Protein AF-A0A916UED4-F1 (afdb_monomer)

pLDDT: mean 84.21, std 8.86, range [60.88, 93.56]

Nearest PDB structures (foldseek):
  4iaj-assembly1_G  TM=5.568E-01  e=1.313E+00  Streptococcus pneumoniae TIGR4
  7bpm-assembly1_A  TM=5.291E-01  e=4.254E+00  synthetic construct
  6v67-assembly1_A  TM=5.637E-01  e=5.797E+00  synthetic construct
  6lgw-assembly1_E  TM=3.512E-01  e=7.426E+00  Lyssavirus rabies

Radius of gyration: 11.02 Å; Cα contacts (8 Å, |Δi|>4): 105; chains: 1; bounding box: 24×26×24 Å

Organism: NCBI:txid1834438

Secondary structure (DSSP, 8-state):
-EEEEEEETTTEEEEEEES-HHHHHHHHHHHHHTT-EEEEEEETTTTEEES--TTHHHHHHHHHHHH-

Structure (mmCIF, N/CA/C/O backbone):
data_AF-A0A916UED4-F1
#
_entry.id   AF-A0A916UED4-F1
#
loop_
_atom_site.group_PDB
_atom_site.id
_atom_site.type_symbol
_atom_site.label_atom_id
_atom_site.label_alt_id
_atom_site.label_comp_id
_atom_site.label_asym_id
_atom_site.label_entity_id
_atom_site.label_seq_id
_atom_site.pdbx_PDB_ins_code
_atom_site.Cartn_x
_atom_site.Cartn_y
_atom_site.Cartn_z
_atom_site.occupancy
_atom_site.B_iso_or_equiv
_atom_site.auth_seq_id
_atom_site.auth_comp_id
_atom_site.auth_asym_id
_atom_site.auth_atom_id
_atom_site.pdbx_PDB_model_num
ATOM 1 N N . MET A 1 1 ? 2.736 -1.559 -12.152 1.00 88.00 1 MET A N 1
ATOM 2 C CA . MET A 1 1 ? 1.566 -1.446 -11.264 1.00 88.00 1 MET A CA 1
ATOM 3 C C . MET A 1 1 ? 1.985 -1.520 -9.804 1.00 88.00 1 MET A C 1
ATOM 5 O O . MET A 1 1 ? 2.797 -2.368 -9.444 1.00 88.00 1 MET A O 1
ATOM 9 N N . TYR A 1 2 ? 1.405 -0.668 -8.965 1.00 90.75 2 TYR A N 1
ATOM 10 C CA . TYR A 1 2 ? 1.593 -0.623 -7.519 1.00 90.75 2 TYR A CA 1
ATOM 11 C C . TYR A 1 2 ? 0.253 -0.810 -6.792 1.00 90.75 2 TYR A C 1
ATOM 13 O O . TYR A 1 2 ? -0.789 -0.382 -7.288 1.00 90.75 2 TYR A O 1
ATOM 21 N N . ARG A 1 3 ? 0.279 -1.408 -5.596 1.00 91.88 3 ARG A N 1
ATOM 22 C CA . ARG A 1 3 ? -0.900 -1.606 -4.735 1.00 91.88 3 ARG A CA 1
ATOM 23 C C . ARG A 1 3 ? -0.593 -1.242 -3.297 1.00 91.88 3 ARG A C 1
ATOM 25 O O . ARG A 1 3 ? 0.296 -1.832 -2.700 1.00 91.88 3 ARG A O 1
ATOM 32 N N . ILE A 1 4 ? -1.367 -0.353 -2.694 1.00 92.50 4 ILE A N 1
ATOM 33 C CA . ILE A 1 4 ? -1.330 -0.132 -1.245 1.00 92.50 4 ILE A CA 1
ATOM 34 C C . ILE A 1 4 ? -2.405 -0.977 -0.569 1.00 92.50 4 ILE A C 1
ATOM 36 O O . ILE A 1 4 ? -3.576 -0.926 -0.943 1.00 92.50 4 ILE A O 1
ATOM 40 N N . ILE A 1 5 ? -2.005 -1.758 0.432 1.00 90.94 5 ILE A N 1
ATOM 41 C CA . ILE A 1 5 ? -2.907 -2.542 1.276 1.00 90.94 5 ILE A CA 1
ATOM 42 C C . ILE A 1 5 ? -2.945 -1.881 2.644 1.00 90.94 5 ILE A C 1
ATOM 44 O O . ILE A 1 5 ? -1.912 -1.659 3.282 1.00 90.94 5 ILE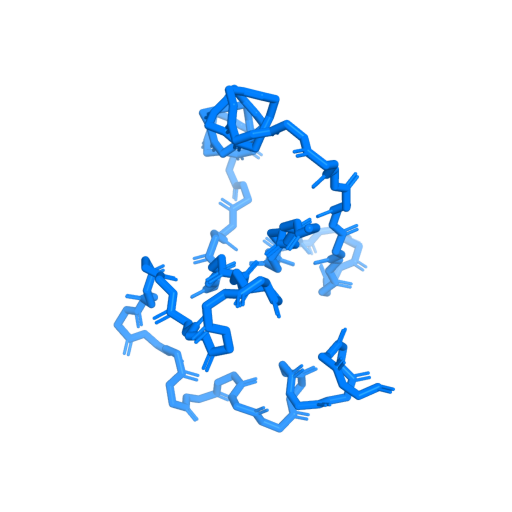 A O 1
ATOM 48 N N . TYR A 1 6 ? -4.149 -1.566 3.099 1.00 91.56 6 TYR A N 1
ATOM 49 C CA . TYR A 1 6 ? -4.371 -0.856 4.347 1.00 91.56 6 TYR A CA 1
ATOM 50 C C . TYR A 1 6 ? -5.574 -1.425 5.092 1.00 91.56 6 TYR A C 1
ATOM 52 O O . TYR A 1 6 ? -6.469 -2.038 4.513 1.00 91.56 6 TYR A O 1
ATOM 60 N N . TYR A 1 7 ? -5.588 -1.213 6.400 1.00 89.44 7 TYR A N 1
ATOM 61 C CA . TYR A 1 7 ? -6.688 -1.549 7.280 1.00 89.44 7 TYR A CA 1
ATOM 62 C C . TYR A 1 7 ? -7.400 -0.273 7.724 1.00 89.44 7 TYR A C 1
ATOM 64 O O . TYR A 1 7 ? -6.796 0.630 8.310 1.00 89.44 7 TYR A O 1
ATOM 72 N N . ASN A 1 8 ? -8.696 -0.219 7.447 1.00 89.88 8 ASN A N 1
ATOM 73 C CA . ASN A 1 8 ? -9.606 0.807 7.922 1.00 89.88 8 ASN A CA 1
ATOM 74 C C . ASN A 1 8 ? -10.476 0.197 9.033 1.00 89.88 8 ASN A C 1
ATOM 76 O O . ASN A 1 8 ? -11.088 -0.851 8.842 1.00 89.88 8 ASN A O 1
ATOM 80 N N . SER A 1 9 ? -10.555 0.848 10.193 1.00 86.06 9 SER A N 1
ATOM 81 C CA . SER A 1 9 ? -11.324 0.348 11.342 1.00 86.06 9 SER A CA 1
ATOM 82 C C . SER A 1 9 ? -12.827 0.208 11.075 1.00 86.06 9 SER A C 1
ATOM 84 O O . SER A 1 9 ? -13.482 -0.582 11.744 1.00 86.06 9 SER A O 1
ATOM 86 N N . GLN A 1 10 ? -13.367 0.944 10.102 1.00 85.12 10 GLN A N 1
ATOM 87 C CA . GLN A 1 10 ? -14.786 0.936 9.744 1.00 85.12 10 GLN A CA 1
ATOM 88 C C . GLN A 1 10 ? -15.118 -0.093 8.661 1.00 85.12 10 GLN A C 1
ATOM 90 O O . GLN A 1 10 ? -16.207 -0.656 8.656 1.00 85.12 10 GLN A O 1
ATOM 95 N N . THR A 1 11 ? -14.203 -0.318 7.714 1.00 87.06 11 THR A N 1
ATOM 96 C CA . THR A 1 11 ? -14.484 -1.124 6.510 1.00 87.06 11 THR A CA 1
ATOM 97 C C . THR A 1 11 ? -13.583 -2.346 6.349 1.00 87.06 11 THR A C 1
ATOM 99 O O . THR A 1 11 ? -13.741 -3.086 5.377 1.00 87.06 11 THR A O 1
ATOM 102 N N . GLY A 1 12 ? -12.666 -2.575 7.291 1.00 89.38 12 GLY A N 1
ATOM 103 C CA . GLY A 1 12 ? -11.716 -3.682 7.284 1.00 89.38 12 GLY A CA 1
ATOM 104 C C . GLY A 1 12 ? -10.533 -3.459 6.340 1.00 89.38 12 GLY A C 1
ATOM 105 O O . GLY A 1 12 ? -10.097 -2.330 6.101 1.00 89.38 12 GLY A O 1
ATOM 106 N N . TYR A 1 13 ? -9.984 -4.555 5.811 1.00 88.12 13 TYR A N 1
ATOM 107 C CA . TY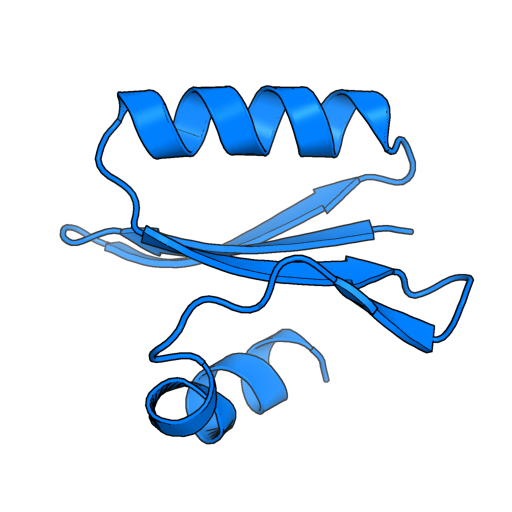R A 1 13 ? -8.878 -4.497 4.856 1.00 88.12 13 TYR A CA 1
ATOM 108 C C . TYR A 1 13 ? -9.352 -4.006 3.495 1.00 88.12 13 TYR A C 1
ATOM 110 O O . TYR A 1 13 ? -10.351 -4.472 2.946 1.00 88.12 13 TYR A O 1
ATOM 118 N N . ARG A 1 14 ? -8.585 -3.085 2.930 1.00 90.69 14 ARG A N 1
ATOM 119 C CA . ARG A 1 14 ? -8.825 -2.495 1.623 1.00 90.69 14 ARG A CA 1
ATOM 120 C C . ARG A 1 14 ? -7.518 -2.427 0.850 1.00 90.69 14 ARG A C 1
ATOM 122 O O . ARG A 1 14 ? -6.424 -2.483 1.417 1.00 90.69 14 ARG A O 1
ATOM 129 N N . LYS A 1 15 ? -7.659 -2.311 -0.464 1.00 92.06 15 LYS A N 1
ATOM 130 C CA . LYS A 1 15 ? -6.552 -2.128 -1.391 1.00 92.06 15 LYS A CA 1
ATOM 131 C C . LYS A 1 15 ? -6.839 -0.964 -2.325 1.00 92.06 15 LYS A C 1
ATOM 133 O O . LYS A 1 15 ? -8.002 -0.682 -2.610 1.00 92.06 15 LYS A O 1
ATOM 138 N N . PHE A 1 16 ? -5.787 -0.291 -2.761 1.00 92.12 16 PHE A N 1
ATOM 139 C CA . PHE A 1 16 ? -5.847 0.737 -3.789 1.00 92.12 16 PHE A CA 1
ATOM 140 C C . PHE A 1 16 ? -4.703 0.514 -4.773 1.00 92.12 16 PHE A C 1
ATOM 142 O O . PHE A 1 16 ? -3.575 0.268 -4.349 1.00 92.12 16 PHE A O 1
ATOM 149 N N . ASP A 1 17 ? -5.021 0.591 -6.062 1.00 93.25 17 ASP A N 1
ATOM 150 C CA . ASP A 1 17 ? -4.130 0.248 -7.165 1.00 93.25 17 ASP A CA 1
ATOM 151 C C . ASP A 1 17 ? -3.838 1.479 -8.015 1.00 93.25 17 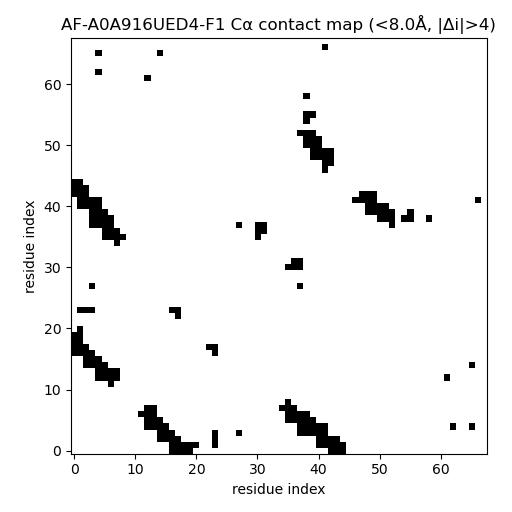ASP A C 1
ATOM 153 O O . ASP A 1 17 ? -4.732 2.280 -8.289 1.00 93.25 17 ASP A O 1
ATOM 157 N N . SER A 1 18 ? -2.589 1.625 -8.442 1.00 92.69 18 SER A N 1
ATOM 158 C CA . SER A 1 18 ? -2.192 2.653 -9.399 1.00 92.69 18 SER A CA 1
ATOM 159 C C . SER A 1 18 ? -0.931 2.238 -10.142 1.00 92.69 18 SER A C 1
ATOM 161 O O . SER A 1 18 ? -0.050 1.591 -9.581 1.00 92.69 18 SER A O 1
ATOM 163 N N . ASP A 1 19 ? -0.803 2.646 -11.398 1.00 91.62 19 ASP A N 1
ATOM 164 C CA . ASP A 1 19 ? 0.442 2.482 -12.151 1.00 91.62 19 ASP A CA 1
ATOM 165 C C . ASP A 1 19 ? 1.463 3.586 -11.871 1.00 91.62 19 ASP A C 1
ATOM 167 O O . ASP A 1 19 ? 2.629 3.439 -12.231 1.00 91.62 19 ASP A O 1
ATOM 171 N N . ASN A 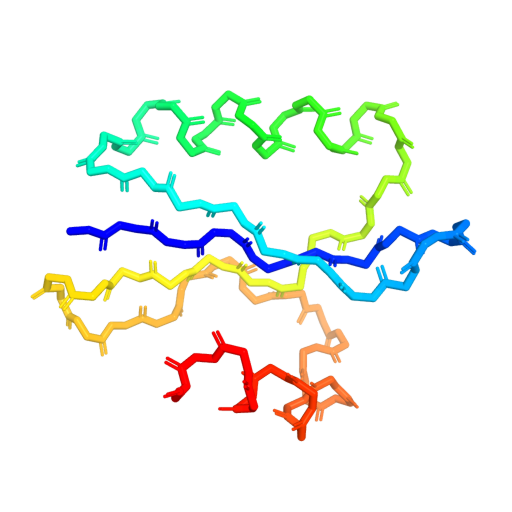1 20 ? 1.053 4.656 -11.184 1.00 91.44 20 ASN A N 1
ATOM 172 C CA . ASN A 1 20 ? 1.928 5.755 -10.808 1.00 91.44 20 ASN A CA 1
ATOM 173 C C . ASN A 1 20 ? 2.295 5.678 -9.317 1.00 91.44 20 ASN A C 1
ATOM 175 O O . ASN A 1 20 ? 1.424 5.693 -8.443 1.00 91.44 20 ASN A O 1
ATOM 179 N N . TYR A 1 21 ? 3.597 5.636 -9.029 1.00 86.81 21 TYR A N 1
ATOM 180 C CA . TYR A 1 21 ? 4.114 5.628 -7.663 1.00 86.81 21 TYR A CA 1
ATOM 181 C C . TYR A 1 21 ? 3.759 6.905 -6.888 1.00 86.81 21 TYR A C 1
ATOM 183 O O . TYR A 1 21 ? 3.445 6.819 -5.701 1.00 86.81 21 TYR A O 1
ATOM 191 N N . ASP A 1 22 ? 3.729 8.068 -7.544 1.00 90.75 22 ASP A N 1
ATOM 192 C CA . ASP A 1 22 ? 3.396 9.337 -6.885 1.00 90.75 22 ASP A CA 1
ATOM 193 C C . ASP A 1 22 ? 1.969 9.307 -6.323 1.00 90.75 22 ASP A C 1
ATOM 195 O O . ASP A 1 22 ? 1.732 9.689 -5.178 1.00 90.75 22 ASP A O 1
ATOM 199 N N . VAL A 1 23 ? 1.031 8.713 -7.069 1.00 92.94 23 VAL A N 1
ATOM 200 C CA . VAL A 1 23 ? -0.360 8.527 -6.625 1.00 92.94 23 VAL A CA 1
ATOM 201 C C . VAL A 1 23 ? -0.434 7.595 -5.412 1.00 92.94 23 VAL A C 1
ATOM 203 O O . VAL A 1 23 ? -1.220 7.828 -4.494 1.00 92.94 23 VAL A O 1
ATOM 206 N N . ILE A 1 24 ? 0.396 6.550 -5.362 1.00 92.19 24 ILE A N 1
ATOM 207 C CA . ILE A 1 24 ? 0.488 5.665 -4.191 1.00 92.19 24 ILE A CA 1
ATOM 208 C C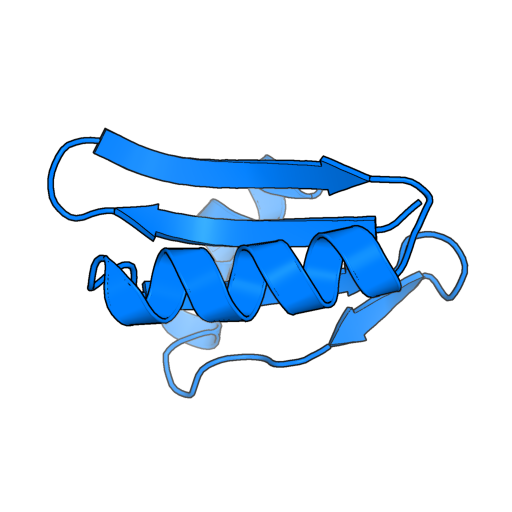 . ILE A 1 24 ? 1.064 6.401 -2.983 1.00 92.19 24 ILE A C 1
ATOM 210 O O . ILE A 1 24 ? 0.576 6.207 -1.867 1.00 92.19 24 ILE A O 1
ATOM 214 N N . ALA A 1 25 ? 2.085 7.234 -3.185 1.00 88.94 25 ALA A N 1
ATOM 215 C CA . ALA A 1 25 ? 2.700 8.020 -2.123 1.00 88.94 25 ALA A CA 1
ATOM 216 C C . ALA A 1 25 ? 1.715 9.049 -1.537 1.00 88.94 25 ALA A C 1
ATOM 218 O O . ALA A 1 25 ? 1.589 9.154 -0.310 1.00 88.94 25 ALA A O 1
ATOM 219 N N . ASP A 1 26 ? 0.948 9.732 -2.390 1.00 93.56 26 ASP A N 1
ATOM 220 C CA . ASP A 1 26 ? -0.130 10.629 -1.968 1.00 93.56 26 ASP A CA 1
ATOM 221 C C . ASP A 1 26 ? -1.246 9.874 -1.239 1.00 93.56 26 ASP A C 1
ATOM 223 O O . ASP A 1 26 ? -1.677 10.281 -0.153 1.00 93.56 26 ASP A O 1
ATOM 227 N N . GLN A 1 27 ? -1.670 8.720 -1.765 1.00 93.31 27 GLN A N 1
ATOM 228 C 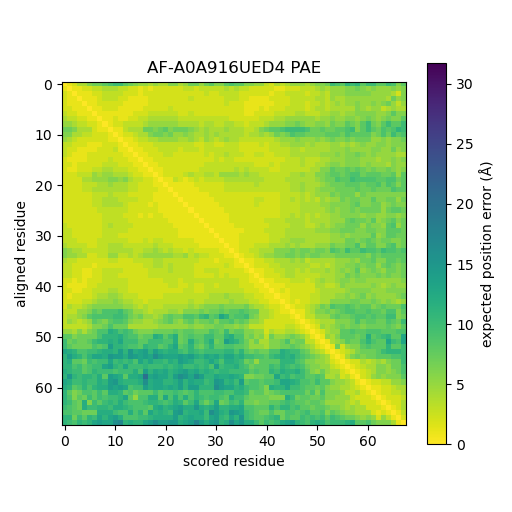CA . GLN A 1 27 ? -2.692 7.901 -1.117 1.00 93.31 27 GLN A CA 1
ATOM 229 C C . GLN A 1 27 ? -2.218 7.386 0.248 1.00 93.31 27 GLN A C 1
ATOM 231 O O . GLN A 1 27 ? -2.987 7.372 1.208 1.00 93.31 27 GLN A O 1
ATOM 236 N N . HIS A 1 28 ? -0.945 7.012 0.375 1.00 90.69 28 HIS A N 1
ATOM 237 C CA . HIS A 1 28 ? -0.332 6.630 1.643 1.00 90.69 28 HIS A CA 1
ATOM 238 C C . HIS A 1 28 ? -0.413 7.766 2.676 1.00 90.69 28 HIS A C 1
ATOM 240 O O . HIS A 1 28 ? -0.839 7.546 3.815 1.00 90.69 28 HIS A O 1
ATOM 246 N N . MET A 1 29 ? -0.049 8.992 2.277 1.00 91.75 29 MET A N 1
ATOM 247 C CA . MET A 1 29 ? -0.162 10.190 3.119 1.00 91.75 29 MET A CA 1
ATOM 248 C C . MET A 1 29 ? -1.615 10.450 3.535 1.00 91.75 29 MET A C 1
ATOM 250 O O . MET A 1 29 ? -1.889 10.697 4.713 1.00 91.75 29 MET A O 1
ATOM 254 N N . HIS A 1 30 ? -2.549 10.365 2.586 1.00 93.12 30 HIS A N 1
ATOM 255 C CA . HIS A 1 30 ? -3.974 10.585 2.819 1.00 93.12 30 HIS A CA 1
ATOM 256 C C . HIS A 1 30 ? -4.550 9.563 3.810 1.00 93.12 30 HIS A C 1
ATOM 258 O O . HIS A 1 30 ? -5.110 9.932 4.841 1.00 93.12 30 HIS A O 1
ATOM 264 N N . LEU A 1 31 ? -4.327 8.272 3.568 1.00 91.12 31 LEU A N 1
ATOM 265 C CA . LEU A 1 31 ? -4.787 7.187 4.435 1.00 91.12 31 LEU A CA 1
ATOM 266 C C . LEU A 1 31 ? -4.232 7.309 5.859 1.00 91.12 31 LEU A C 1
ATOM 268 O O . LEU A 1 31 ? -4.975 7.119 6.824 1.00 91.12 31 LEU A O 1
ATOM 272 N N . LYS A 1 32 ? -2.958 7.695 6.003 1.00 87.88 32 LYS A N 1
ATOM 273 C CA . LYS A 1 32 ? -2.344 7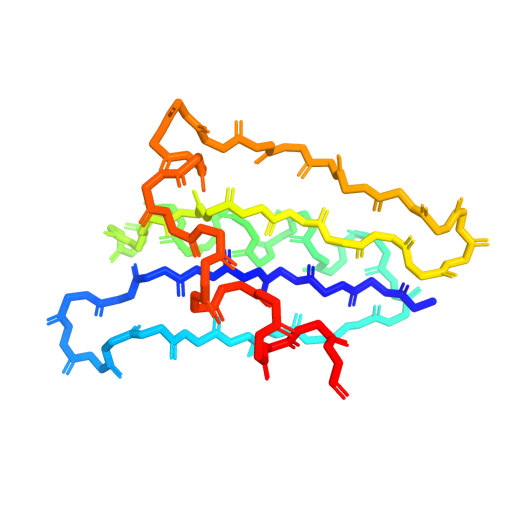.935 7.314 1.00 87.88 32 LYS A CA 1
ATOM 274 C C . LYS A 1 32 ? -3.018 9.095 8.058 1.00 87.88 32 LYS A C 1
ATOM 276 O O . LYS A 1 32 ? -3.265 8.972 9.255 1.00 87.88 32 LYS A O 1
ATOM 281 N N . LYS A 1 33 ? -3.365 10.189 7.364 1.00 91.75 33 LYS A N 1
ATOM 282 C CA . LYS A 1 33 ? -4.121 11.319 7.948 1.00 91.75 33 LYS A CA 1
ATOM 283 C C . LYS A 1 33 ? -5.530 10.916 8.392 1.00 91.75 33 LYS A C 1
ATOM 285 O O . LYS A 1 33 ? -6.005 11.411 9.406 1.00 91.75 33 LYS A O 1
ATOM 290 N N . HIS A 1 34 ? -6.166 9.989 7.678 1.00 90.19 34 HIS A N 1
ATOM 291 C CA . HIS A 1 34 ? -7.485 9.444 8.019 1.00 90.19 34 HIS A CA 1
ATOM 292 C C . HIS A 1 34 ? -7.445 8.314 9.068 1.00 90.19 34 HIS A C 1
ATOM 294 O O . HIS A 1 34 ? -8.460 7.665 9.313 1.00 90.19 34 HIS A O 1
ATOM 300 N N . GLY A 1 35 ? -6.288 8.051 9.691 1.00 88.25 35 GLY A N 1
ATOM 301 C CA . GLY A 1 35 ? -6.148 7.031 10.734 1.00 88.25 35 GLY A CA 1
ATOM 302 C C . GLY A 1 35 ? -6.201 5.587 10.223 1.00 88.25 35 GLY A C 1
ATOM 303 O O . GLY A 1 35 ? -6.342 4.659 11.020 1.00 88.25 35 GLY A O 1
ATOM 304 N N . CYS A 1 36 ? -6.080 5.368 8.910 1.00 90.06 36 CYS A N 1
ATOM 305 C CA . CYS A 1 36 ? -5.945 4.024 8.357 1.00 90.06 36 CYS A CA 1
ATOM 306 C C . CYS A 1 36 ? -4.547 3.469 8.660 1.00 90.06 36 CYS A C 1
ATOM 308 O O . CYS A 1 36 ? -3.537 4.171 8.550 1.00 90.06 36 CYS A O 1
ATOM 310 N N . LYS A 1 37 ? -4.473 2.181 9.001 1.00 89.00 37 LYS A N 1
ATOM 311 C CA . LYS A 1 37 ? -3.199 1.483 9.196 1.00 89.00 37 LYS A CA 1
ATOM 312 C C . LYS A 1 37 ? -2.705 0.955 7.859 1.00 89.00 37 LYS A C 1
ATOM 314 O O . LYS A 1 37 ? -3.297 0.033 7.306 1.00 89.00 37 LYS A O 1
ATOM 319 N N . ILE A 1 38 ? -1.619 1.511 7.342 1.00 89.81 38 ILE A N 1
ATOM 320 C CA . ILE A 1 38 ? -0.967 0.956 6.154 1.00 89.81 38 ILE A CA 1
ATOM 321 C C . ILE A 1 38 ? -0.292 -0.356 6.541 1.00 89.81 38 ILE A C 1
ATOM 323 O O . ILE A 1 38 ? 0.470 -0.394 7.504 1.00 89.81 38 ILE A O 1
ATOM 327 N N . ILE A 1 39 ? -0.585 -1.423 5.802 1.00 89.25 39 ILE A N 1
ATOM 328 C CA . ILE A 1 39 ? -0.015 -2.748 6.045 1.00 89.25 39 ILE A CA 1
ATOM 329 C C . ILE A 1 39 ? 1.230 -2.944 5.186 1.00 89.25 39 ILE A C 1
ATOM 331 O O . ILE A 1 39 ? 2.287 -3.309 5.700 1.00 89.25 39 ILE A O 1
ATOM 335 N N . CYS A 1 40 ? 1.102 -2.698 3.881 1.00 88.75 40 CYS A N 1
ATOM 336 C CA . CYS A 1 40 ? 2.211 -2.747 2.936 1.00 88.75 40 CYS A CA 1
ATOM 337 C C . CYS A 1 40 ? 1.873 -2.041 1.620 1.00 88.75 40 CYS A C 1
ATOM 339 O O . CYS A 1 40 ? 0.711 -1.749 1.328 1.00 88.75 40 CYS A O 1
ATOM 341 N N . ILE A 1 41 ? 2.907 -1.814 0.817 1.00 89.19 41 ILE A N 1
ATOM 342 C CA . ILE A 1 41 ? 2.803 -1.410 -0.581 1.00 89.19 41 ILE A CA 1
ATOM 343 C C . ILE A 1 41 ? 3.439 -2.519 -1.419 1.00 89.19 41 ILE A C 1
ATOM 345 O O . ILE A 1 41 ? 4.535 -2.972 -1.119 1.00 89.19 41 ILE A O 1
ATOM 349 N N . VAL A 1 42 ? 2.764 -2.969 -2.463 1.00 88.88 42 VAL A N 1
ATOM 350 C CA . VAL A 1 42 ? 3.247 -3.990 -3.390 1.00 88.88 42 VAL A CA 1
ATOM 351 C C . VAL A 1 42 ? 3.645 -3.303 -4.681 1.00 88.88 42 VAL A C 1
ATOM 353 O O . VAL A 1 42 ? 2.856 -2.549 -5.247 1.00 88.88 42 VAL A O 1
ATOM 356 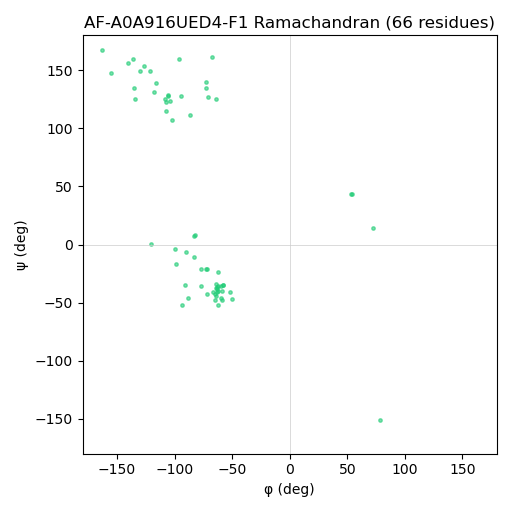N N . ASP A 1 43 ? 4.861 -3.566 -5.136 1.00 89.00 43 ASP A N 1
ATOM 357 C CA . ASP A 1 43 ? 5.336 -3.210 -6.465 1.00 89.00 43 ASP A CA 1
ATOM 358 C C . ASP A 1 43 ? 5.308 -4.476 -7.324 1.00 89.00 43 ASP A C 1
ATOM 360 O O . ASP A 1 43 ? 6.127 -5.380 -7.146 1.00 89.00 43 ASP A O 1
ATOM 364 N N . TYR A 1 44 ? 4.347 -4.554 -8.246 1.00 85.25 44 TYR A N 1
ATOM 365 C CA . TYR A 1 44 ? 4.218 -5.699 -9.149 1.00 85.25 44 TYR A CA 1
ATOM 366 C C . TYR A 1 44 ? 5.237 -5.676 -10.286 1.00 85.25 44 TYR A C 1
ATOM 368 O O . TYR A 1 44 ? 5.509 -6.726 -10.859 1.00 85.25 44 TYR A O 1
ATOM 376 N N . ASN A 1 45 ? 5.811 -4.515 -10.613 1.00 83.38 45 ASN A N 1
ATOM 377 C CA . ASN A 1 45 ? 6.833 -4.430 -11.656 1.00 83.38 45 ASN A CA 1
ATOM 378 C C . ASN A 1 45 ? 8.143 -5.053 -11.166 1.00 83.38 45 ASN A C 1
ATOM 380 O O . ASN A 1 45 ? 8.788 -5.799 -11.897 1.00 83.38 45 ASN A O 1
ATOM 384 N N . ALA A 1 46 ? 8.517 -4.765 -9.918 1.00 81.12 46 ALA A N 1
ATOM 385 C CA . ALA A 1 46 ? 9.701 -5.337 -9.283 1.00 81.12 46 ALA A CA 1
ATOM 386 C C . ALA A 1 46 ? 9.414 -6.649 -8.525 1.00 81.12 46 ALA A C 1
ATOM 388 O O . ALA A 1 46 ? 10.346 -7.301 -8.063 1.00 81.12 46 ALA A O 1
ATOM 389 N N . ASN A 1 47 ? 8.142 -7.046 -8.407 1.00 81.00 47 ASN A N 1
ATOM 390 C CA . ASN A 1 47 ? 7.677 -8.202 -7.637 1.00 81.00 47 ASN A CA 1
ATOM 391 C C . ASN A 1 47 ? 8.160 -8.177 -6.168 1.00 81.00 47 ASN A C 1
ATOM 393 O O . ASN A 1 47 ? 8.619 -9.179 -5.616 1.00 81.00 47 ASN A O 1
ATOM 397 N N . VAL A 1 48 ? 8.087 -6.997 -5.537 1.00 81.19 48 VAL A N 1
AT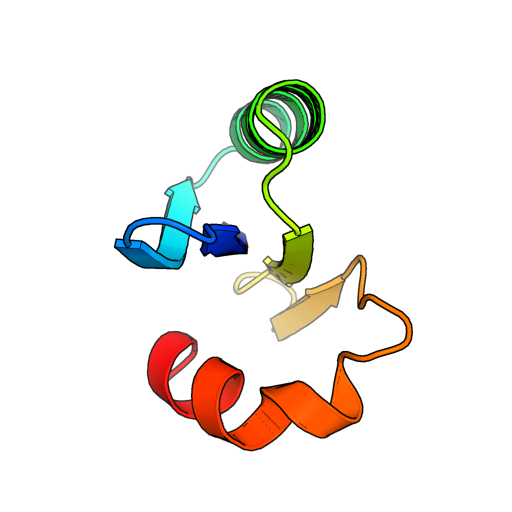OM 398 C CA . VAL A 1 48 ? 8.540 -6.756 -4.156 1.00 81.19 48 VAL A CA 1
ATOM 399 C C . VAL A 1 48 ? 7.449 -6.122 -3.296 1.00 81.19 48 VAL A C 1
ATOM 401 O O . VAL A 1 48 ? 6.576 -5.402 -3.774 1.00 81.19 48 VAL A O 1
ATOM 404 N N . ILE A 1 49 ? 7.531 -6.356 -1.983 1.00 82.62 49 ILE A N 1
ATOM 405 C CA . ILE A 1 49 ? 6.664 -5.718 -0.986 1.00 82.62 49 ILE A CA 1
ATOM 406 C C . ILE A 1 49 ? 7.476 -4.680 -0.208 1.00 82.62 49 ILE A C 1
ATOM 408 O O . ILE A 1 49 ? 8.391 -5.025 0.546 1.00 82.62 49 ILE A O 1
ATOM 412 N N . LEU A 1 50 ? 7.093 -3.421 -0.368 1.00 77.81 50 LEU A N 1
ATOM 413 C CA . LEU A 1 50 ? 7.642 -2.233 0.270 1.00 77.81 50 LEU A CA 1
ATOM 414 C C . LEU A 1 50 ? 6.817 -1.834 1.506 1.00 77.81 50 LEU A C 1
ATOM 416 O O . LEU A 1 50 ? 5.645 -2.186 1.649 1.00 77.81 50 LEU A O 1
ATOM 420 N N . ASN A 1 51 ? 7.433 -1.053 2.397 1.00 73.69 51 ASN A N 1
ATOM 421 C CA . ASN A 1 51 ? 6.754 -0.362 3.502 1.00 73.69 51 ASN A CA 1
ATOM 422 C C . ASN A 1 51 ? 5.894 -1.275 4.405 1.00 73.69 51 ASN A C 1
ATOM 424 O O . ASN A 1 51 ? 4.760 -0.954 4.760 1.00 73.69 51 ASN A O 1
ATOM 428 N N . LYS A 1 52 ? 6.439 -2.445 4.758 1.00 76.25 52 LYS A N 1
ATOM 429 C CA . LYS A 1 52 ? 5.805 -3.406 5.672 1.00 76.25 52 LYS A CA 1
ATOM 430 C C . LYS A 1 52 ? 5.670 -2.784 7.063 1.00 76.25 52 LYS A C 1
ATOM 432 O O . LYS A 1 52 ? 6.670 -2.364 7.645 1.00 76.25 52 LYS A O 1
ATOM 437 N N . CYS A 1 53 ? 4.460 -2.757 7.616 1.00 75.56 53 CYS A N 1
ATOM 438 C CA . CYS A 1 53 ? 4.274 -2.380 9.017 1.00 75.56 53 CYS A CA 1
ATOM 439 C C . CYS A 1 53 ? 4.876 -3.440 9.961 1.00 75.56 53 CYS A C 1
ATOM 441 O O . CYS A 1 53 ? 5.102 -4.582 9.559 1.00 75.56 53 CYS A O 1
ATOM 443 N N . MET A 1 54 ? 5.132 -3.094 11.229 1.00 68.88 54 MET A N 1
ATOM 444 C CA . MET A 1 54 ? 5.666 -4.065 12.207 1.00 68.88 54 MET A CA 1
ATOM 445 C C . MET A 1 54 ? 4.755 -5.291 12.365 1.00 68.88 54 MET A C 1
ATOM 447 O O . MET A 1 54 ? 5.243 -6.415 12.468 1.00 68.88 54 MET A O 1
ATOM 451 N N . ASP A 1 55 ? 3.440 -5.085 12.277 1.00 67.75 55 ASP A N 1
ATOM 452 C CA . ASP A 1 55 ? 2.430 -6.141 12.388 1.00 67.75 55 ASP A CA 1
ATOM 453 C C . ASP A 1 55 ? 2.204 -6.900 11.072 1.00 67.75 55 ASP A C 1
ATOM 455 O O . ASP A 1 55 ? 1.313 -7.743 10.983 1.00 67.75 55 ASP A O 1
ATOM 459 N N . PHE A 1 56 ? 3.009 -6.648 10.033 1.00 68.56 56 PHE A N 1
ATOM 460 C CA . PHE A 1 56 ? 2.820 -7.236 8.707 1.00 68.56 56 PHE A CA 1
ATOM 461 C C . PHE A 1 56 ? 2.691 -8.763 8.764 1.00 68.56 56 PHE A C 1
ATOM 463 O O . PHE A 1 56 ? 1.801 -9.316 8.125 1.00 68.56 56 PHE A O 1
ATOM 470 N N . LYS A 1 57 ? 3.499 -9.441 9.596 1.00 68.69 57 LYS A N 1
ATOM 471 C CA . LYS A 1 57 ? 3.432 -10.902 9.796 1.00 68.69 57 LYS A CA 1
ATOM 472 C C . LYS A 1 57 ? 2.075 -11.385 10.318 1.00 68.69 57 LYS A C 1
ATOM 474 O O . LYS A 1 57 ? 1.626 -12.448 9.906 1.00 68.69 57 LYS A O 1
ATOM 479 N N . ALA A 1 58 ? 1.412 -10.610 11.175 1.00 70.88 58 ALA A N 1
ATOM 480 C CA . ALA A 1 58 ? 0.077 -10.936 11.681 1.00 70.88 58 ALA A CA 1
ATOM 481 C C . ALA A 1 58 ? -1.015 -10.746 10.612 1.00 70.88 58 ALA A C 1
ATOM 483 O O . ALA A 1 58 ? -2.087 -11.340 10.698 1.00 70.88 58 ALA A O 1
ATOM 484 N N . HIS A 1 59 ? -0.728 -9.949 9.581 1.00 72.06 59 HIS A N 1
ATOM 485 C CA . HIS A 1 59 ? -1.643 -9.640 8.486 1.00 72.06 59 HIS A CA 1
ATOM 486 C C . HIS A 1 59 ? -1.387 -10.460 7.211 1.00 72.06 59 HIS A C 1
ATOM 488 O O . HIS A 1 59 ? -2.182 -10.355 6.278 1.00 72.06 59 HIS A O 1
ATOM 494 N N . VAL A 1 60 ? -0.337 -11.295 7.168 1.00 72.56 60 VAL A N 1
ATOM 495 C CA . VAL A 1 60 ? 0.102 -12.039 5.965 1.00 72.56 60 VAL A CA 1
ATOM 496 C C . VAL A 1 60 ? -1.040 -12.795 5.294 1.00 72.56 60 VAL A C 1
ATOM 498 O O . VAL A 1 60 ? -1.239 -12.634 4.101 1.00 72.56 60 VAL A O 1
ATOM 501 N N . VAL A 1 61 ? -1.867 -13.529 6.044 1.00 72.44 61 VAL A N 1
ATOM 502 C CA . VAL A 1 61 ? -2.962 -14.327 5.455 1.00 72.44 61 VAL A CA 1
ATOM 503 C C . VAL A 1 61 ? -4.005 -13.454 4.742 1.00 72.44 61 VAL A C 1
ATOM 505 O O . VAL A 1 61 ? -4.550 -13.841 3.710 1.00 72.44 61 VAL A O 1
ATOM 508 N N . ALA A 1 62 ? -4.303 -12.270 5.285 1.00 69.75 62 ALA A N 1
ATOM 509 C CA . ALA A 1 62 ? -5.236 -11.329 4.667 1.00 69.75 62 ALA A CA 1
ATOM 510 C C . ALA A 1 62 ? -4.591 -10.583 3.489 1.00 69.75 62 ALA A C 1
ATOM 512 O O . ALA A 1 62 ? -5.257 -10.327 2.490 1.00 69.75 62 ALA A O 1
ATOM 513 N N . VAL A 1 63 ? -3.297 -10.266 3.597 1.00 71.94 63 VAL A N 1
ATOM 514 C CA . VAL A 1 63 ? -2.505 -9.643 2.531 1.00 71.94 63 VAL A CA 1
ATOM 515 C C . VAL A 1 63 ? -2.369 -10.588 1.338 1.00 71.94 63 VAL A C 1
ATOM 517 O O . VAL A 1 63 ? -2.676 -10.169 0.230 1.00 71.94 63 VAL A O 1
ATOM 520 N N . ASP A 1 64 ? -2.026 -11.859 1.543 1.00 74.25 64 ASP A N 1
ATOM 521 C CA . ASP A 1 64 ? -1.859 -12.850 0.469 1.00 74.25 64 ASP A CA 1
ATOM 522 C C . ASP A 1 64 ? -3.130 -13.013 -0.375 1.00 74.25 64 ASP A C 1
ATOM 524 O O . ASP A 1 64 ? -3.048 -13.168 -1.591 1.00 74.25 64 ASP A O 1
ATOM 528 N N . ARG A 1 65 ? -4.316 -12.907 0.242 1.00 71.31 65 ARG A N 1
ATOM 529 C CA . ARG A 1 65 ? -5.614 -12.910 -0.466 1.00 71.31 65 ARG A CA 1
ATOM 530 C C . ARG A 1 65 ? -5.898 -11.640 -1.265 1.00 71.31 65 ARG A C 1
ATOM 532 O O . ARG A 1 65 ? -6.804 -11.628 -2.088 1.00 71.31 65 ARG A O 1
ATOM 539 N N . LEU A 1 66 ? -5.227 -10.540 -0.938 1.00 67.94 66 LEU A N 1
ATOM 540 C CA . LEU A 1 66 ? -5.392 -9.249 -1.604 1.00 67.94 66 LEU A CA 1
ATOM 541 C C . LEU A 1 66 ? -4.298 -8.993 -2.641 1.00 67.94 66 LEU A C 1
ATOM 543 O O . LEU A 1 66 ? -4.473 -8.088 -3.460 1.00 67.94 66 LEU A O 1
ATOM 547 N N . VAL A 1 67 ? -3.194 -9.741 -2.586 1.00 68.94 67 VAL A N 1
ATOM 548 C CA . VAL A 1 67 ? -2.091 -9.719 -3.554 1.00 68.94 67 VAL A CA 1
ATOM 549 C C . VAL A 1 67 ? -2.342 -10.693 -4.706 1.00 68.94 67 VAL A C 1
ATOM 551 O O . VAL A 1 67 ? -2.183 -10.277 -5.852 1.00 68.94 67 VAL A O 1
ATOM 554 N N . ASN A 1 68 ? -2.774 -11.925 -4.409 1.00 60.88 68 ASN A N 1
ATOM 555 C CA . ASN A 1 68 ? -3.235 -12.897 -5.412 1.00 60.88 68 ASN A CA 1
ATOM 556 C C . ASN A 1 68 ? -4.648 -12.572 -5.918 1.00 60.88 68 ASN A C 1
ATOM 558 O O . ASN A 1 68 ? -4.960 -12.987 -7.053 1.00 60.88 68 ASN A O 1
#

Mean predicted aligned error: 5.15 Å

Solvent-accessible surface area (backbone atoms only — not comparable to full-atom values): 3908 Å² total; per-residue (Å²): 78,33,36,42,34,31,37,33,97,87,76,42,76,47,76,50,77,39,76,47,66,68,60,52,54,51,48,51,54,50,40,50,74,72,69,29,47,65,37,32,32,36,34,64,76,79,70,45,79,43,74,64,35,94,62,33,78,83,41,42,77,65,47,52,68,72,73,107

Sequence (68 aa):
MYRIIYYNSQTGYRKFDSDNYDVIADQHMHLKKHGCKIICIVDYNANVILNKCMDFKAHVVAVDRLVN

Foldseek 3Di:
DKKWWWQDPVPGIDIDDDPDVVVVVVVVVVCVVVVIGTQWMADPVVRDIHDHDPCNVVCVVVVVVVVD